Protein AF-W1X5Q2-F1 (afdb_monomer)

Mean predicted aligned error: 2.67 Å

Secondary structure (DSSP, 8-state):
-GGG-HHHHH-SEEEEEESHHHHHHHHHHHHHHT-EEEEEESS-SSSTTT-SEEEEE-TTS-EEEEEE-SS--B--

Solvent-accessible surface area (backbone atoms only — not comparable to full-atom values): 4538 Å² total; per-residue (Å²): 116,68,84,73,37,63,70,63,67,74,45,78,64,44,79,22,66,34,49,56,71,48,29,21,53,39,48,54,48,17,67,78,66,76,33,58,29,36,55,45,69,76,55,93,83,69,63,46,57,68,39,38,51,21,80,41,59,44,95,88,65,45,84,65,49,79,48,77,55,96,65,43,48,48,90,124

Nearest PDB structures (foldseek):
  8k1g-assembly1_A  TM=9.571E-01  e=1.391E-04  Klebsiella pneumoniae
  3uhj-assembly1_C  TM=9.305E-01  e=1.214E-04  Sinorhizobium meliloti
  5xn8-assembly1_A  TM=9.383E-01  e=1.490E-04  unidentified
  1ta9-assembly1_B  TM=8.918E-01  e=8.632E-05  Schizosaccharomyces pombe
  6csj-assembly2_B  TM=9.304E-01  e=3.871E-04  Heyndrickxia coagulans

Organism: NCBI:txid408170

Structure (mmCIF, N/CA/C/O backbone):
data_AF-W1X5Q2-F1
#
_entry.id   AF-W1X5Q2-F1
#
loop_
_atom_site.group_PDB
_atom_site.id
_atom_site.type_symbol
_atom_site.label_atom_id
_atom_site.label_alt_id
_atom_site.label_comp_id
_atom_site.label_asym_id
_atom_site.label_entity_id
_atom_site.label_seq_id
_atom_site.pdbx_PDB_ins_code
_atom_site.Cartn_x
_atom_site.Cartn_y
_atom_site.Cartn_z
_atom_site.occupancy
_atom_site.B_iso_or_equiv
_atom_site.auth_seq_id
_atom_site.auth_comp_id
_atom_site.auth_asym_id
_atom_site.auth_atom_id
_atom_site.pdbx_PDB_model_num
ATOM 1 N N . VAL A 1 1 ? -8.074 11.068 0.401 1.00 77.19 1 VAL A N 1
ATOM 2 C CA . VAL A 1 1 ? -9.330 10.832 -0.351 1.00 77.19 1 VAL A CA 1
ATOM 3 C C . VAL A 1 1 ? -9.984 9.538 0.118 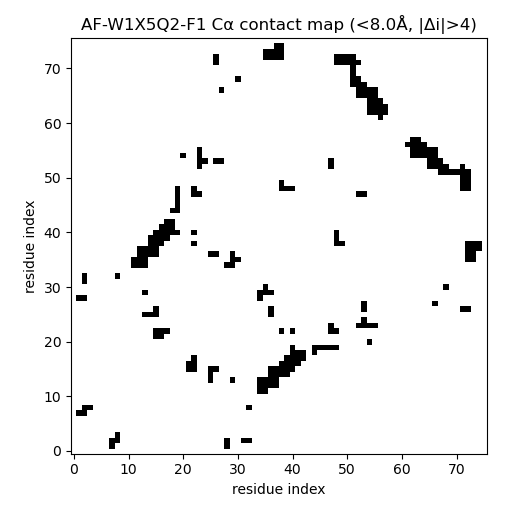1.00 77.19 1 VAL A C 1
ATOM 5 O O . VAL A 1 1 ? -11.022 9.628 0.754 1.00 77.19 1 VAL A O 1
ATOM 8 N N . LEU A 1 2 ? -9.338 8.374 -0.038 1.00 90.12 2 LEU A N 1
ATOM 9 C CA . LEU A 1 2 ? -9.888 7.082 0.417 1.00 90.12 2 LEU A CA 1
ATOM 10 C C . LEU A 1 2 ? -10.096 6.978 1.938 1.00 90.12 2 LEU A C 1
ATOM 12 O O . LEU A 1 2 ? -11.131 6.494 2.374 1.00 90.12 2 LEU A O 1
ATOM 16 N N . SER A 1 3 ? -9.183 7.520 2.750 1.00 90.75 3 SER A N 1
ATOM 17 C CA . SER A 1 3 ? -9.297 7.508 4.221 1.00 90.75 3 SER A CA 1
ATOM 18 C C . SER A 1 3 ? -10.517 8.255 4.781 1.00 90.75 3 SER A C 1
ATOM 20 O O . SER A 1 3 ? -10.870 8.080 5.944 1.00 90.75 3 SER A O 1
ATOM 22 N N . LYS A 1 4 ? -11.167 9.111 3.979 1.00 93.31 4 LYS A N 1
ATOM 23 C CA . LYS A 1 4 ? -12.378 9.836 4.390 1.00 93.31 4 LYS A CA 1
ATOM 24 C C . LYS A 1 4 ? -13.664 9.048 4.115 1.00 93.31 4 LYS A C 1
ATOM 26 O O . LYS A 1 4 ? -14.687 9.404 4.689 1.00 93.31 4 LYS A O 1
ATOM 31 N N . ASN A 1 5 ? -13.611 8.009 3.279 1.00 95.25 5 ASN A N 1
ATOM 32 C CA . ASN A 1 5 ? -14.763 7.187 2.914 1.00 95.25 5 ASN A CA 1
ATOM 33 C C . ASN A 1 5 ? -15.223 6.340 4.116 1.00 95.25 5 ASN A C 1
ATOM 35 O O . ASN A 1 5 ? -14.400 5.670 4.738 1.00 95.25 5 ASN A O 1
ATOM 39 N N . ASN A 1 6 ? -16.521 6.363 4.435 1.00 95.62 6 ASN A N 1
ATOM 40 C CA . ASN A 1 6 ? -17.080 5.624 5.571 1.00 95.62 6 ASN A CA 1
ATOM 41 C C . ASN A 1 6 ? -16.926 4.108 5.416 1.00 95.62 6 ASN A C 1
ATOM 43 O O . ASN A 1 6 ? -16.535 3.460 6.378 1.00 95.62 6 ASN A O 1
ATOM 47 N N . VAL A 1 7 ? -17.048 3.572 4.197 1.00 95.12 7 VAL A N 1
ATOM 48 C CA . VAL A 1 7 ? -16.821 2.141 3.924 1.00 95.12 7 VAL A CA 1
ATOM 49 C C . VAL A 1 7 ? -15.406 1.720 4.334 1.00 95.12 7 VAL A C 1
ATOM 51 O O . VAL A 1 7 ? -15.204 0.673 4.935 1.00 95.12 7 VAL A O 1
ATOM 54 N N . VAL A 1 8 ? -14.404 2.568 4.071 1.00 94.62 8 VAL A N 1
ATOM 55 C CA . VAL A 1 8 ? -13.009 2.304 4.466 1.00 94.62 8 VAL A CA 1
ATOM 56 C C . VAL A 1 8 ? -12.810 2.454 5.973 1.00 94.62 8 VAL A C 1
ATOM 58 O O . VAL A 1 8 ? -11.939 1.803 6.542 1.00 94.62 8 VAL A O 1
ATOM 61 N N . LYS A 1 9 ? -13.563 3.333 6.640 1.00 94.75 9 LYS A N 1
ATOM 62 C CA . LYS A 1 9 ? -13.472 3.506 8.096 1.00 94.75 9 LYS A CA 1
ATOM 63 C C . LYS A 1 9 ? -14.054 2.307 8.838 1.00 94.75 9 LYS A C 1
ATOM 65 O O . LYS A 1 9 ? -13.419 1.876 9.795 1.00 94.75 9 LYS A O 1
ATOM 70 N N . GLU A 1 10 ? -15.191 1.806 8.360 1.00 96.62 10 GLU A N 1
ATOM 71 C CA . GLU A 1 10 ? -15.967 0.695 8.925 1.00 96.62 10 GLU A CA 1
ATOM 72 C C . GLU A 1 10 ? -15.389 -0.686 8.593 1.00 96.62 10 GLU A C 1
ATOM 74 O O . GLU A 1 10 ? -15.654 -1.635 9.317 1.00 96.62 10 GLU A O 1
ATOM 79 N N . ALA A 1 11 ? -14.585 -0.816 7.533 1.00 96.44 11 ALA A N 1
ATOM 80 C CA . ALA A 1 11 ? -13.959 -2.088 7.177 1.00 96.44 11 ALA A CA 1
ATOM 81 C C . ALA A 1 11 ? -12.958 -2.576 8.239 1.00 96.44 11 ALA A C 1
ATOM 83 O O . ALA A 1 11 ? -12.134 -1.803 8.718 1.00 96.44 11 ALA A O 1
ATOM 84 N N . ASP A 1 12 ? -12.928 -3.876 8.519 1.00 95.88 12 ASP A N 1
ATOM 85 C CA . ASP A 1 12 ? -11.927 -4.463 9.422 1.00 95.88 12 ASP A CA 1
ATOM 86 C C . ASP A 1 12 ? -10.553 -4.642 8.746 1.00 95.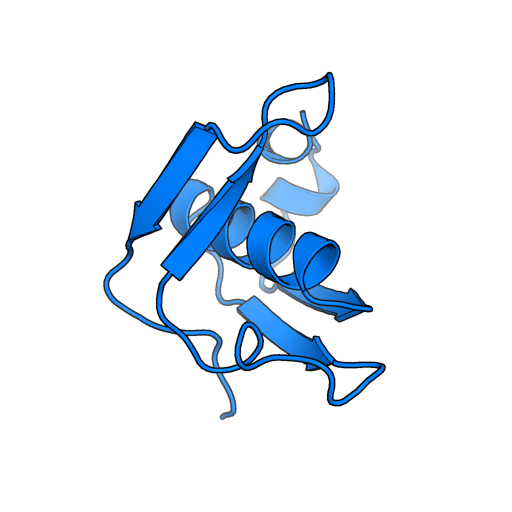88 12 ASP A C 1
ATOM 88 O O . ASP A 1 12 ? -9.497 -4.494 9.369 1.00 95.88 12 ASP A O 1
ATOM 92 N N . TYR A 1 13 ? -10.565 -4.930 7.440 1.00 95.69 13 TYR A N 1
ATOM 93 C CA . TYR A 1 13 ? -9.391 -5.307 6.650 1.00 95.69 13 TYR A CA 1
ATOM 94 C C . TYR A 1 13 ? -9.376 -4.626 5.279 1.00 95.69 13 TYR A C 1
ATOM 96 O O . TYR A 1 13 ? -10.414 -4.247 4.737 1.00 95.69 13 TYR A O 1
ATOM 104 N N . ILE A 1 14 ? -8.184 -4.509 4.689 1.00 96.38 14 ILE A N 1
ATOM 105 C CA . ILE A 1 14 ? -7.985 -4.023 3.319 1.00 96.38 14 ILE A CA 1
ATOM 106 C C . ILE A 1 14 ? -7.374 -5.144 2.475 1.00 96.38 14 ILE A C 1
ATOM 108 O O . ILE A 1 14 ? -6.294 -5.644 2.783 1.00 96.38 14 ILE A O 1
ATOM 112 N N . PHE A 1 15 ? -8.031 -5.490 1.370 1.00 97.12 15 PHE A N 1
ATOM 113 C CA . PHE A 1 15 ? -7.518 -6.431 0.374 1.00 97.12 15 PHE A CA 1
ATOM 114 C C . PHE A 1 15 ? -6.957 -5.642 -0.814 1.00 97.12 15 PHE A C 1
ATOM 116 O O . PHE A 1 15 ? -7.693 -4.996 -1.557 1.00 97.12 15 PHE A O 1
ATOM 123 N N . ALA A 1 16 ? -5.638 -5.659 -0.973 1.00 97.31 16 ALA A N 1
ATOM 124 C CA . ALA A 1 16 ? -4.924 -4.931 -2.009 1.00 97.31 16 ALA A CA 1
ATOM 125 C C . ALA A 1 16 ? -4.713 -5.824 -3.236 1.00 97.31 16 ALA A C 1
ATOM 127 O O . ALA A 1 16 ? -3.823 -6.672 -3.237 1.00 97.31 16 ALA A O 1
ATOM 128 N N . VAL A 1 17 ? -5.510 -5.627 -4.286 1.00 98.00 17 VAL A N 1
ATOM 129 C CA . VAL A 1 17 ? -5.452 -6.431 -5.518 1.00 98.00 17 VAL A CA 1
ATOM 130 C C . VAL A 1 17 ? -4.950 -5.571 -6.677 1.00 98.00 17 VAL A C 1
ATOM 132 O O . VAL A 1 17 ? -5.499 -4.501 -6.934 1.00 98.00 17 VAL A O 1
ATOM 135 N N . GLY A 1 18 ? -3.906 -6.013 -7.382 1.00 98.19 18 GLY A N 1
ATOM 136 C CA . GLY A 1 18 ? -3.395 -5.298 -8.558 1.00 98.19 18 GLY A CA 1
ATOM 137 C C . GLY A 1 18 ? -1.882 -5.396 -8.742 1.00 98.19 18 GLY A C 1
ATOM 138 O O . GLY A 1 18 ? -1.267 -6.389 -8.365 1.00 98.19 18 GLY A O 1
ATOM 139 N N . GLY A 1 19 ? -1.287 -4.388 -9.382 1.00 97.94 19 GLY A N 1
ATOM 140 C CA . GLY A 1 19 ? 0.170 -4.234 -9.493 1.00 97.94 19 GLY A CA 1
ATOM 141 C C . GLY A 1 19 ? 0.765 -3.388 -8.359 1.00 97.94 19 GLY A C 1
ATOM 142 O O . GLY A 1 19 ? 0.064 -2.980 -7.432 1.00 97.94 19 GLY A O 1
ATOM 143 N N . GLY A 1 20 ? 2.056 -3.051 -8.467 1.00 97.81 20 GLY A N 1
ATOM 144 C CA . GLY A 1 20 ? 2.799 -2.352 -7.405 1.00 97.81 20 GLY A CA 1
ATOM 145 C C . GLY A 1 20 ? 2.154 -1.051 -6.912 1.00 97.81 20 GLY A C 1
ATOM 146 O O . GLY A 1 20 ? 1.994 -0.877 -5.711 1.00 97.81 20 GLY A O 1
ATOM 147 N N . LYS A 1 21 ? 1.678 -0.177 -7.813 1.00 96.94 21 LYS A N 1
ATOM 148 C CA . LYS A 1 21 ? 1.023 1.089 -7.420 1.00 96.94 21 LYS A CA 1
ATOM 149 C C . LYS A 1 21 ? -0.256 0.875 -6.598 1.00 96.94 21 LYS A C 1
ATOM 151 O O . LYS A 1 21 ? -0.507 1.624 -5.655 1.00 96.94 21 LYS A O 1
ATOM 156 N N . ALA A 1 22 ? -1.058 -0.136 -6.940 1.00 97.44 22 ALA A N 1
ATOM 157 C CA . ALA A 1 22 ? -2.288 -0.455 -6.211 1.00 97.44 22 ALA A CA 1
ATOM 158 C C . ALA A 1 22 ? -1.972 -0.996 -4.807 1.00 97.44 22 ALA A C 1
ATOM 160 O O . ALA A 1 22 ? -2.585 -0.580 -3.819 1.00 97.44 22 ALA A O 1
ATOM 161 N N . ILE A 1 23 ? -0.966 -1.871 -4.722 1.00 98.06 23 ILE A N 1
ATOM 162 C CA . ILE A 1 23 ? -0.491 -2.445 -3.462 1.00 98.06 23 ILE A CA 1
ATOM 163 C C . ILE A 1 23 ? 0.102 -1.359 -2.559 1.00 98.06 23 ILE A C 1
ATOM 165 O O . ILE A 1 23 ? -0.329 -1.227 -1.418 1.00 98.06 23 ILE A O 1
ATOM 169 N N . ASP A 1 24 ? 1.010 -0.527 -3.066 1.00 97.94 24 ASP A N 1
ATOM 170 C CA . ASP A 1 24 ? 1.626 0.565 -2.302 1.00 97.94 24 ASP A CA 1
ATOM 171 C C . ASP A 1 24 ? 0.592 1.581 -1.798 1.00 97.94 24 ASP A C 1
ATOM 173 O O . ASP A 1 24 ? 0.615 1.989 -0.636 1.00 97.94 24 ASP A O 1
ATOM 177 N N . THR A 1 25 ? -0.395 1.928 -2.629 1.00 97.00 25 THR A N 1
ATOM 178 C CA . THR A 1 25 ? -1.503 2.801 -2.206 1.00 97.00 25 THR A CA 1
ATOM 179 C C . THR A 1 25 ? -2.276 2.193 -1.035 1.00 97.00 25 THR A C 1
ATOM 181 O O . THR A 1 25 ? -2.583 2.882 -0.059 1.00 97.00 25 THR A O 1
ATOM 184 N N . SER A 1 26 ? -2.570 0.895 -1.113 1.00 97.06 26 SER A N 1
ATOM 185 C CA . SER A 1 26 ? -3.337 0.178 -0.094 1.00 97.06 26 SER A CA 1
ATOM 186 C C . SER A 1 26 ? -2.550 0.001 1.204 1.00 97.06 26 SER A C 1
ATOM 188 O O . SER A 1 26 ? -3.109 0.209 2.278 1.00 97.06 26 SER A O 1
ATOM 190 N N . LYS A 1 27 ? -1.245 -0.298 1.125 1.00 96.81 27 LYS A N 1
ATOM 191 C CA . LYS A 1 27 ? -0.349 -0.361 2.291 1.00 96.81 27 LYS A CA 1
ATOM 192 C C . LYS A 1 27 ? -0.278 0.984 3.013 1.00 96.81 27 LYS A C 1
ATOM 194 O O . LYS A 1 27 ? -0.500 1.044 4.220 1.00 96.81 27 LYS A O 1
ATOM 199 N N . CYS A 1 28 ? -0.073 2.077 2.273 1.00 96.06 28 CYS A N 1
ATOM 200 C CA . CYS A 1 28 ? -0.077 3.423 2.847 1.00 96.06 28 CYS A CA 1
ATOM 201 C C . CYS A 1 28 ? -1.429 3.771 3.500 1.00 96.06 28 CYS A C 1
ATOM 203 O O . CYS A 1 28 ? -1.470 4.374 4.575 1.00 96.06 28 CYS A O 1
ATOM 205 N N . LEU A 1 29 ? -2.548 3.381 2.875 1.00 96.12 29 LEU A N 1
ATOM 206 C CA . LEU A 1 29 ? -3.885 3.574 3.439 1.00 96.12 29 LEU A CA 1
ATOM 207 C C . LEU A 1 29 ? -4.086 2.768 4.729 1.00 96.12 29 LEU A C 1
ATOM 209 O O . LEU A 1 29 ? -4.633 3.316 5.687 1.00 96.12 29 LEU A O 1
ATOM 213 N N . GLY A 1 30 ? -3.642 1.511 4.759 1.00 95.50 30 GLY A N 1
ATOM 214 C CA . GLY A 1 30 ? -3.717 0.635 5.926 1.00 95.50 30 GLY A CA 1
ATOM 215 C C . GLY A 1 30 ? -2.936 1.176 7.112 1.00 95.50 30 GLY A C 1
ATOM 216 O O . GLY A 1 30 ? -3.508 1.318 8.190 1.00 95.50 30 GLY A O 1
ATOM 217 N N . GLU A 1 31 ? -1.688 1.603 6.898 1.00 94.88 31 GLU A N 1
ATOM 218 C CA . GLU A 1 31 ? -0.866 2.210 7.953 1.00 94.88 31 GLU A CA 1
ATOM 219 C C . GLU A 1 31 ? -1.533 3.465 8.537 1.00 94.88 31 GLU A C 1
ATOM 221 O O . GLU A 1 31 ? -1.686 3.601 9.753 1.00 94.88 31 GLU A O 1
ATOM 226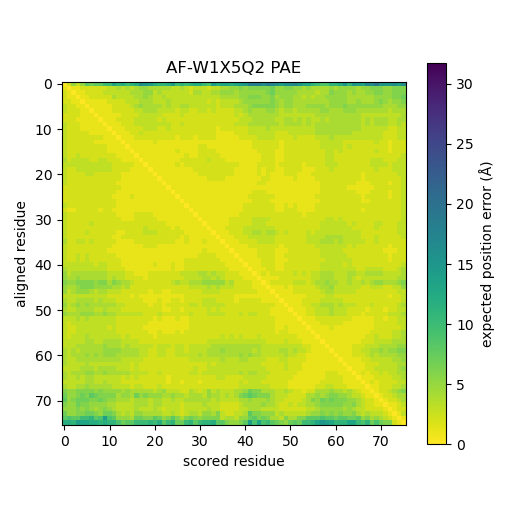 N N . LYS A 1 32 ? -2.013 4.366 7.670 1.00 92.62 32 LYS A N 1
ATOM 227 C CA . LYS A 1 32 ? -2.671 5.615 8.094 1.00 92.62 32 LYS A CA 1
ATOM 228 C C . LYS A 1 32 ? -4.021 5.389 8.7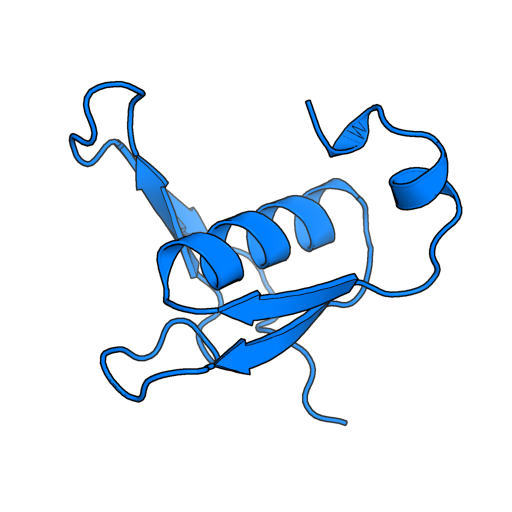68 1.00 92.62 32 LYS A C 1
ATOM 230 O O . LYS A 1 32 ? -4.418 6.189 9.608 1.00 92.62 32 LYS A O 1
ATOM 235 N N . SER A 1 33 ? -4.730 4.331 8.385 1.00 94.06 33 SER A N 1
ATOM 236 C CA . SER A 1 33 ? -6.068 4.012 8.901 1.00 94.06 33 SER A CA 1
ATOM 237 C C . SER A 1 33 ? -6.043 2.969 10.018 1.00 94.06 33 SER A C 1
ATOM 239 O O . SER A 1 33 ? -7.113 2.585 10.487 1.00 94.06 33 SER A O 1
ATOM 241 N N . LYS A 1 34 ? -4.846 2.507 10.413 1.00 93.38 34 LYS A N 1
ATOM 242 C CA . LYS A 1 34 ? -4.604 1.427 11.380 1.00 93.38 34 LYS A CA 1
ATOM 243 C C . LYS A 1 34 ? -5.389 0.152 11.062 1.00 93.38 34 LYS A C 1
ATOM 245 O O . LYS A 1 34 ? -6.003 -0.453 11.932 1.00 93.38 34 LYS A O 1
ATOM 250 N N . LYS A 1 35 ? -5.348 -0.250 9.789 1.00 93.56 35 LYS A N 1
ATOM 251 C CA . LYS A 1 35 ? -6.002 -1.452 9.258 1.00 93.56 35 LYS A CA 1
ATOM 252 C C . LYS A 1 35 ? -4.978 -2.420 8.693 1.00 93.56 35 LYS A C 1
ATOM 254 O O . LYS A 1 35 ? -4.042 -2.007 8.009 1.00 93.56 35 LYS A O 1
ATOM 259 N N . LYS A 1 36 ? -5.184 -3.712 8.951 1.00 94.69 36 LYS A N 1
ATOM 260 C CA . LYS A 1 36 ? -4.373 -4.781 8.360 1.00 94.69 36 LYS A CA 1
ATOM 261 C C . LYS A 1 36 ? -4.634 -4.857 6.853 1.00 94.69 36 LYS A C 1
ATOM 263 O O . LYS A 1 36 ? -5.779 -4.759 6.408 1.00 94.69 36 LYS A O 1
ATOM 268 N N . VAL A 1 37 ? -3.562 -5.034 6.085 1.00 96.69 37 VAL A N 1
ATOM 269 C CA . VAL A 1 37 ? -3.592 -5.106 4.619 1.00 96.69 37 VAL A CA 1
ATOM 270 C C . VAL A 1 37 ? -3.133 -6.487 4.179 1.00 96.69 37 VAL A C 1
ATOM 272 O O . VAL A 1 37 ? -2.070 -6.922 4.605 1.00 96.69 37 VAL A O 1
ATOM 275 N N . PHE A 1 38 ? -3.886 -7.131 3.293 1.00 97.56 38 PHE A N 1
ATOM 276 C CA . PHE A 1 38 ? -3.501 -8.369 2.613 1.00 97.56 38 PHE A CA 1
ATOM 277 C C . PHE A 1 38 ? -3.255 -8.071 1.134 1.00 97.56 38 PHE A C 1
ATOM 279 O O . PHE A 1 38 ? -4.097 -7.445 0.491 1.00 97.56 38 PHE A O 1
ATOM 286 N N . ALA A 1 39 ? -2.113 -8.486 0.586 1.00 97.06 39 ALA A N 1
ATOM 287 C CA . ALA A 1 39 ? -1.736 -8.189 -0.797 1.00 97.06 39 ALA A CA 1
ATOM 288 C C . ALA A 1 39 ? -1.942 -9.392 -1.732 1.00 97.06 39 ALA A C 1
ATOM 290 O O . ALA A 1 39 ? -1.474 -10.492 -1.450 1.00 97.06 39 ALA A O 1
ATOM 291 N N . PHE A 1 40 ? -2.580 -9.146 -2.879 1.00 97.25 40 PHE A N 1
ATOM 292 C CA . PHE A 1 40 ? -2.873 -10.109 -3.945 1.00 97.25 40 PHE A CA 1
ATOM 293 C C . PHE A 1 40 ? -2.325 -9.556 -5.269 1.00 97.25 40 PHE A C 1
ATOM 295 O O . PHE A 1 40 ? -3.058 -8.925 -6.044 1.00 97.25 40 PHE A O 1
ATOM 302 N N . PRO A 1 41 ? -1.012 -9.700 -5.519 1.00 97.31 41 PRO A N 1
ATOM 303 C CA . PRO A 1 41 ? -0.412 -9.235 -6.757 1.00 97.31 41 PRO A CA 1
ATOM 304 C C . PRO A 1 41 ? -0.994 -9.990 -7.954 1.00 97.31 41 PRO A C 1
ATOM 306 O O . PRO A 1 41 ? -1.066 -11.214 -7.966 1.00 97.31 41 PRO A O 1
ATOM 309 N N . THR A 1 42 ? -1.383 -9.242 -8.981 1.00 98.12 42 THR A N 1
ATOM 310 C CA . THR A 1 42 ? -1.913 -9.799 -10.245 1.00 98.12 42 THR A CA 1
ATOM 311 C C . THR A 1 42 ? -0.821 -10.042 -11.288 1.00 98.12 42 THR A C 1
ATOM 313 O O . THR A 1 42 ? -1.063 -10.680 -12.307 1.00 98.12 42 THR A O 1
ATOM 316 N N . ILE A 1 43 ? 0.392 -9.543 -11.030 1.00 97.44 43 ILE A N 1
ATOM 317 C CA . ILE A 1 43 ? 1.585 -9.742 -11.853 1.00 97.44 43 ILE A CA 1
ATOM 318 C C . ILE A 1 43 ? 2.832 -9.780 -10.962 1.00 97.44 43 ILE A C 1
ATOM 320 O O . ILE A 1 43 ? 2.946 -9.011 -10.007 1.00 97.44 43 ILE A O 1
ATOM 324 N N . ALA A 1 44 ? 3.790 -10.642 -11.298 1.00 97.19 44 ALA A N 1
ATOM 325 C CA . ALA A 1 44 ? 5.064 -10.784 -10.593 1.00 97.19 44 ALA A CA 1
ATOM 326 C C . ALA A 1 44 ? 6.150 -9.847 -11.165 1.00 97.19 44 ALA A C 1
ATOM 328 O O . ALA A 1 44 ? 7.185 -10.304 -11.639 1.00 97.19 44 ALA A O 1
ATOM 329 N N . SER A 1 45 ? 5.906 -8.531 -11.172 1.00 95.94 45 SER A N 1
ATOM 330 C CA . SER A 1 45 ? 6.842 -7.548 -11.754 1.00 95.94 45 SER A CA 1
ATOM 331 C C . SER A 1 45 ? 7.768 -6.867 -10.743 1.00 95.94 45 SER A C 1
ATOM 333 O O . SER A 1 45 ? 8.792 -6.311 -11.131 1.00 95.94 45 SER A O 1
ATOM 335 N N . ASN A 1 46 ? 7.411 -6.867 -9.455 1.00 95.56 46 ASN A N 1
ATOM 336 C CA . ASN A 1 46 ? 8.219 -6.296 -8.378 1.00 95.56 46 ASN A CA 1
ATOM 337 C C . ASN A 1 46 ? 7.834 -6.884 -7.008 1.00 95.56 46 ASN A C 1
ATOM 339 O O . ASN A 1 46 ? 6.910 -7.686 -6.888 1.00 95.56 46 ASN A O 1
ATOM 343 N N . CYS A 1 47 ? 8.546 -6.456 -5.966 1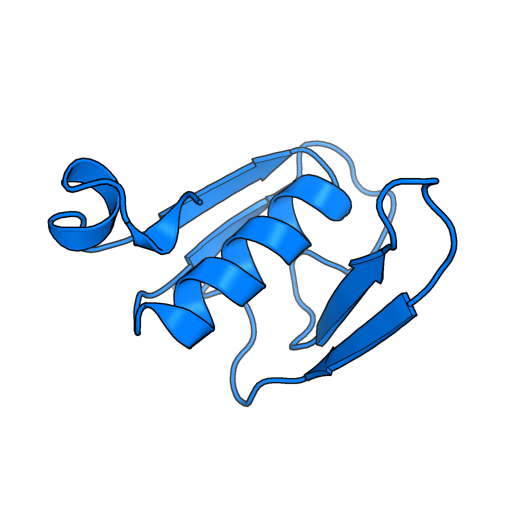.00 96.19 47 CYS A N 1
ATOM 344 C CA . CYS A 1 47 ? 8.422 -6.961 -4.600 1.00 96.19 47 CYS A CA 1
ATOM 345 C C . CYS A 1 47 ? 7.418 -6.203 -3.711 1.00 96.19 47 CYS A C 1
ATOM 347 O O . CYS A 1 47 ? 7.352 -6.482 -2.514 1.00 96.19 47 CYS A O 1
ATOM 349 N N . ALA A 1 48 ? 6.617 -5.272 -4.249 1.00 97.31 48 ALA A N 1
ATOM 350 C CA . ALA A 1 48 ? 5.734 -4.419 -3.443 1.00 97.31 48 ALA A CA 1
ATOM 351 C C . ALA A 1 48 ? 4.763 -5.208 -2.546 1.00 97.31 48 ALA A C 1
ATOM 353 O O . ALA A 1 48 ? 4.379 -4.716 -1.488 1.00 97.31 48 ALA A O 1
ATOM 354 N N . ALA A 1 49 ? 4.391 -6.435 -2.926 1.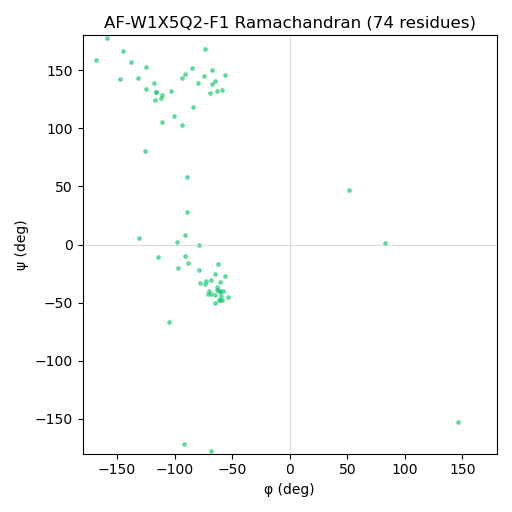00 96.50 49 ALA A N 1
ATOM 355 C CA . ALA A 1 49 ? 3.526 -7.297 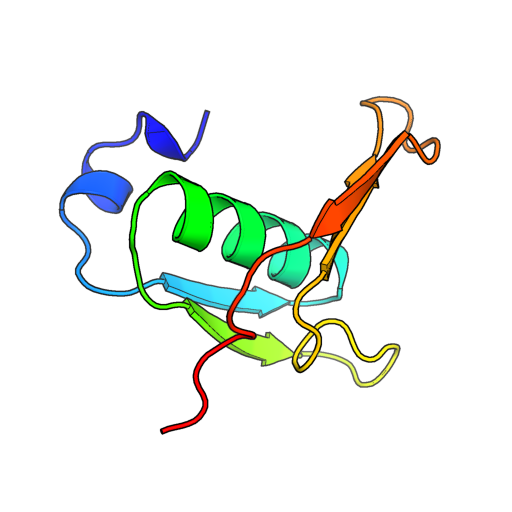-2.121 1.00 96.50 49 ALA A CA 1
ATOM 356 C C . ALA A 1 49 ? 4.105 -7.636 -0.735 1.00 96.50 49 ALA A C 1
ATOM 358 O O . ALA A 1 49 ? 3.333 -7.759 0.208 1.00 96.50 49 ALA A O 1
ATOM 359 N N . CYS A 1 50 ? 5.433 -7.734 -0.599 1.00 95.38 50 CYS A N 1
ATOM 360 C CA . CYS A 1 50 ? 6.081 -8.251 0.614 1.00 95.38 50 CYS A CA 1
ATOM 361 C C . CYS A 1 50 ? 6.911 -7.200 1.368 1.00 95.38 50 CYS A C 1
ATOM 363 O O . CYS A 1 50 ? 7.362 -7.454 2.482 1.00 95.38 50 CYS A O 1
ATOM 365 N N . THR A 1 51 ? 7.161 -6.028 0.778 1.00 96.50 51 THR A N 1
ATOM 366 C CA . THR A 1 51 ? 8.000 -4.997 1.405 1.00 96.50 51 THR A CA 1
ATOM 367 C C . THR A 1 51 ? 7.220 -4.098 2.364 1.00 96.50 51 THR A C 1
ATOM 369 O O . THR A 1 51 ? 6.037 -3.802 2.173 1.00 96.50 51 THR A O 1
ATOM 372 N N . ASN A 1 52 ? 7.925 -3.562 3.357 1.00 96.19 52 ASN A N 1
ATOM 373 C CA . ASN A 1 52 ? 7.428 -2.571 4.314 1.00 96.19 52 ASN A CA 1
ATOM 374 C C . ASN A 1 52 ? 7.628 -1.110 3.843 1.00 96.19 52 ASN A C 1
ATOM 376 O O . ASN A 1 52 ? 7.783 -0.191 4.648 1.00 96.19 52 ASN A O 1
ATOM 380 N N . VAL A 1 53 ? 7.651 -0.896 2.525 1.00 97.31 53 VAL A N 1
ATOM 381 C CA . VAL A 1 53 ? 7.787 0.423 1.892 1.00 97.31 53 VAL A CA 1
ATOM 382 C C . VAL A 1 53 ? 6.734 0.595 0.809 1.00 97.31 53 VAL A C 1
ATOM 384 O O . VAL A 1 53 ? 6.396 -0.361 0.117 1.00 97.31 53 VAL A O 1
ATOM 387 N N . SER A 1 54 ? 6.201 1.804 0.661 1.00 97.69 54 SER A N 1
ATOM 388 C CA . SER A 1 54 ? 5.365 2.206 -0.475 1.00 97.69 54 SER A CA 1
ATOM 389 C C . SER A 1 54 ? 6.054 3.303 -1.268 1.00 97.69 54 SER A C 1
ATOM 391 O O . SER A 1 54 ? 6.509 4.281 -0.679 1.00 97.69 54 SER A O 1
ATOM 393 N N . ILE A 1 55 ? 6.136 3.165 -2.591 1.00 97.81 55 ILE A N 1
ATOM 394 C CA . ILE A 1 55 ? 6.721 4.205 -3.438 1.00 97.81 55 ILE A CA 1
ATOM 395 C C . ILE A 1 55 ? 5.658 5.253 -3.752 1.00 97.81 55 ILE A C 1
ATOM 397 O O . ILE A 1 55 ? 4.629 4.958 -4.365 1.00 97.81 55 ILE A O 1
ATOM 401 N N . MET A 1 56 ? 5.912 6.488 -3.327 1.00 97.31 56 MET A N 1
ATOM 402 C CA . MET A 1 56 ? 5.017 7.614 -3.546 1.00 97.31 56 MET A CA 1
ATOM 403 C C . MET A 1 56 ? 5.408 8.358 -4.818 1.00 97.31 56 MET A C 1
ATOM 405 O O . MET A 1 56 ? 6.588 8.541 -5.126 1.00 97.31 56 MET A O 1
ATOM 409 N N . TYR A 1 57 ? 4.393 8.834 -5.529 1.00 97.44 57 TYR A N 1
ATOM 410 C CA . TYR A 1 57 ? 4.542 9.582 -6.771 1.00 97.44 57 TYR A CA 1
ATOM 411 C C . TYR A 1 57 ? 3.827 10.926 -6.656 1.00 97.44 57 TYR A C 1
ATOM 413 O O . TYR A 1 57 ? 2.849 11.063 -5.913 1.00 97.44 57 TYR A O 1
ATOM 421 N N . ASN A 1 58 ? 4.308 11.909 -7.407 1.00 97.06 58 ASN A N 1
ATOM 422 C CA . ASN A 1 58 ? 3.558 13.127 -7.683 1.00 97.06 58 ASN A CA 1
ATOM 423 C C . ASN A 1 58 ? 2.431 12.837 -8.690 1.00 97.06 58 ASN A C 1
ATOM 425 O O . ASN A 1 58 ? 2.383 11.773 -9.312 1.00 97.06 58 ASN A O 1
ATOM 429 N N . ASN A 1 59 ? 1.511 13.789 -8.868 1.00 95.44 59 ASN A N 1
ATOM 430 C CA . ASN A 1 59 ? 0.376 13.626 -9.788 1.00 95.44 59 ASN A CA 1
ATOM 431 C C . ASN A 1 59 ? 0.804 13.505 -11.262 1.00 95.44 59 ASN A C 1
ATOM 433 O O . ASN A 1 59 ? 0.087 12.897 -12.049 1.00 95.44 59 ASN A O 1
ATOM 437 N N . ASP A 1 60 ? 1.967 14.049 -11.623 1.00 97.19 60 ASP A N 1
ATOM 438 C CA . ASP A 1 60 ? 2.585 13.905 -12.949 1.00 97.19 60 ASP A CA 1
ATOM 439 C C . ASP A 1 60 ? 3.291 12.547 -13.143 1.00 97.19 60 ASP A C 1
ATOM 441 O O . ASP A 1 60 ? 3.842 12.269 -14.205 1.00 97.19 60 ASP A O 1
ATOM 445 N N . GLY A 1 61 ? 3.272 11.684 -12.123 1.00 96.06 61 GLY A N 1
ATOM 446 C CA . GLY A 1 61 ? 3.896 10.367 -12.141 1.00 96.06 61 GLY A CA 1
ATOM 447 C C . GLY A 1 61 ? 5.391 10.366 -11.833 1.00 96.06 61 GLY A C 1
ATOM 448 O O . GLY A 1 61 ? 5.981 9.284 -11.810 1.00 96.06 61 GLY A O 1
ATOM 449 N N . THR A 1 62 ? 6.005 11.521 -11.559 1.00 98.19 62 THR A N 1
ATOM 450 C CA . THR A 1 62 ? 7.401 11.580 -11.116 1.00 98.19 62 THR A CA 1
ATOM 451 C C . THR A 1 62 ? 7.557 10.974 -9.725 1.00 98.19 62 THR A C 1
ATOM 453 O O . THR A 1 62 ? 6.633 10.977 -8.902 1.00 98.19 62 THR A O 1
ATOM 456 N N . PHE A 1 63 ? 8.735 10.409 -9.464 1.00 97.81 63 PHE A N 1
ATOM 457 C CA . PHE A 1 63 ? 9.082 9.901 -8.143 1.00 97.81 63 PHE A CA 1
ATOM 45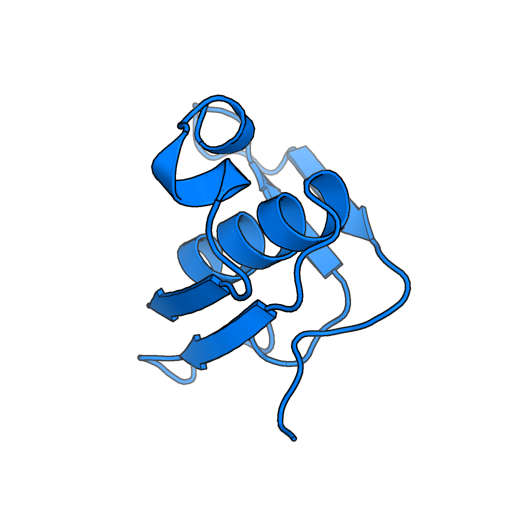8 C C . PHE A 1 63 ? 9.001 11.028 -7.110 1.00 97.81 63 PHE A C 1
ATOM 460 O O . PHE A 1 63 ? 9.529 12.117 -7.334 1.00 97.81 63 PHE A O 1
ATOM 467 N N . LYS A 1 64 ? 8.355 10.748 -5.977 1.00 97.94 64 LYS A N 1
ATOM 468 C CA . LYS A 1 64 ? 8.282 11.680 -4.856 1.00 97.94 64 LYS A CA 1
ATOM 469 C C . LYS A 1 64 ? 9.206 11.246 -3.726 1.00 97.94 64 LYS A C 1
ATOM 471 O O . LYS A 1 64 ? 10.169 11.938 -3.426 1.00 97.94 64 LYS A O 1
ATOM 476 N N . GLU A 1 65 ? 8.895 10.119 -3.092 1.00 98.00 65 GLU A N 1
ATOM 477 C CA . GLU A 1 65 ? 9.629 9.611 -1.930 1.00 98.00 65 GLU A CA 1
ATOM 478 C C . GLU A 1 65 ? 9.226 8.161 -1.609 1.00 98.00 65 GLU A C 1
ATOM 480 O O . GLU A 1 65 ? 8.130 7.724 -1.982 1.00 98.00 65 GLU A O 1
ATOM 485 N N . PRO A 1 66 ? 10.063 7.398 -0.891 1.00 97.81 66 PRO A N 1
ATOM 486 C CA . PRO A 1 66 ? 9.632 6.165 -0.251 1.00 97.81 66 PRO A CA 1
ATOM 487 C C . PRO A 1 66 ? 8.887 6.471 1.059 1.00 97.81 66 PRO A C 1
ATOM 489 O O . PRO A 1 66 ? 9.308 7.306 1.855 1.00 97.81 66 PRO A O 1
ATOM 492 N N . TYR A 1 67 ? 7.802 5.749 1.322 1.00 97.19 67 TYR A N 1
ATOM 493 C CA . TYR A 1 67 ? 7.068 5.797 2.584 1.00 97.19 67 TYR A CA 1
ATOM 494 C C . TYR A 1 67 ? 7.257 4.478 3.336 1.00 97.19 67 TYR A C 1
ATOM 496 O O . TYR A 1 67 ? 6.694 3.455 2.943 1.00 97.19 67 TYR A O 1
ATOM 504 N N . PHE A 1 68 ? 8.071 4.497 4.392 1.00 96.88 68 PHE A N 1
ATOM 505 C CA . PHE A 1 68 ? 8.398 3.319 5.200 1.00 96.88 68 PHE A CA 1
ATOM 506 C C . PHE A 1 68 ? 7.433 3.143 6.373 1.00 96.88 68 PHE A C 1
ATOM 508 O O . PHE A 1 68 ? 6.968 4.116 6.965 1.00 96.88 68 PHE A O 1
ATOM 515 N N . PHE A 1 69 ? 7.169 1.891 6.731 1.00 94.06 69 PHE A N 1
ATOM 516 C CA . PHE A 1 69 ? 6.352 1.516 7.884 1.00 94.06 69 PHE A CA 1
ATOM 517 C C . PHE A 1 69 ? 6.889 0.232 8.530 1.00 94.06 69 PHE A C 1
ATOM 519 O O . PHE A 1 69 ? 7.770 -0.439 7.990 1.00 94.06 69 PHE A O 1
ATOM 526 N N . LEU A 1 70 ? 6.415 -0.080 9.739 1.00 90.00 70 LEU A N 1
ATOM 527 C CA . LEU A 1 70 ? 7.032 -1.111 10.579 1.00 90.00 70 LEU A CA 1
ATOM 528 C C . LEU A 1 70 ? 6.748 -2.538 10.088 1.00 90.00 70 LEU A C 1
ATOM 530 O O . LEU A 1 70 ? 7.611 -3.406 10.200 1.00 90.00 70 LEU A O 1
ATOM 534 N N . HIS A 1 71 ? 5.562 -2.778 9.527 1.00 89.56 71 HIS A N 1
ATOM 535 C CA . HIS A 1 71 ? 5.108 -4.117 9.155 1.00 89.56 71 HIS A CA 1
ATOM 536 C C . HIS A 1 71 ? 4.703 -4.189 7.679 1.00 89.56 71 HIS A C 1
ATOM 538 O O . HIS A 1 71 ? 3.967 -3.318 7.218 1.00 89.56 71 HIS A O 1
ATOM 544 N N . PRO A 1 72 ? 5.139 -5.210 6.920 1.00 91.62 72 PRO A N 1
ATOM 545 C CA . PRO A 1 72 ? 4.662 -5.422 5.556 1.00 91.62 72 PRO A CA 1
ATOM 546 C C . PRO A 1 72 ? 3.180 -5.840 5.541 1.00 91.62 72 PRO A C 1
ATOM 548 O O . PRO A 1 72 ? 2.524 -5.924 6.583 1.00 91.62 72 PRO A O 1
ATOM 551 N N . ALA A 1 73 ? 2.644 -6.110 4.348 1.00 91.62 73 ALA A N 1
ATOM 552 C CA . ALA A 1 73 ? 1.325 -6.725 4.231 1.00 91.62 73 ALA A CA 1
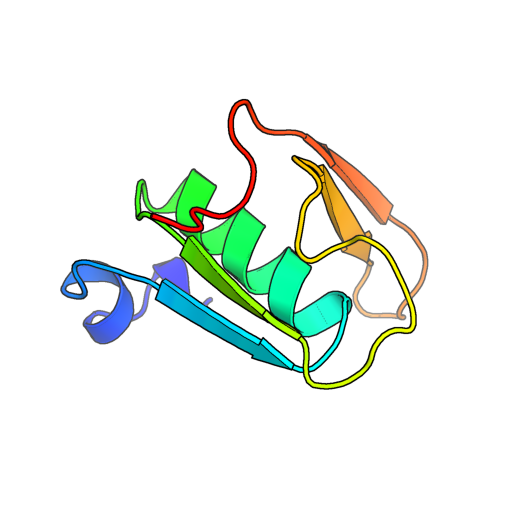ATOM 553 C C . ALA A 1 73 ? 1.270 -8.059 5.005 1.00 91.62 73 ALA A C 1
ATOM 555 O O . ALA A 1 73 ? 2.258 -8.788 5.099 1.00 91.62 73 ALA A O 1
ATOM 556 N N . ALA A 1 74 ? 0.107 -8.357 5.580 1.00 91.25 74 ALA A N 1
ATOM 557 C CA . ALA A 1 74 ? -0.160 -9.615 6.253 1.00 91.25 74 ALA A CA 1
ATOM 558 C C . ALA A 1 74 ? -0.355 -10.739 5.227 1.00 91.25 74 ALA A C 1
ATOM 560 O O . ALA A 1 74 ? -0.935 -10.534 4.156 1.00 91.25 74 ALA A O 1
ATOM 561 N N . HIS A 1 75 ? 0.104 -11.934 5.592 1.00 84.75 75 HIS A N 1
ATOM 562 C CA . HIS A 1 75 ? -0.023 -13.152 4.788 1.00 84.75 75 HIS A CA 1
ATOM 563 C C . HIS A 1 75 ? -0.573 -14.345 5.595 1.00 84.75 75 HIS A C 1
ATOM 565 O O . HIS A 1 75 ? -0.640 -15.452 5.067 1.00 84.75 75 HIS A O 1
ATOM 571 N N . THR A 1 76 ? -0.974 -14.108 6.851 1.00 79.75 76 THR A N 1
ATOM 572 C CA . THR A 1 76 ? -1.579 -15.062 7.799 1.00 79.75 76 THR A CA 1
ATOM 573 C C . THR A 1 76 ? -2.502 -14.329 8.758 1.00 79.75 76 THR A C 1
ATOM 575 O O . THR A 1 76 ? -2.109 -13.210 9.175 1.00 79.75 76 THR A O 1
#

pLDDT: mean 95.32, std 3.71, range [77.19, 98.19]

Foldseek 3Di:
DQLVDVVLLPDQAAEQEEAQLSLLVRLVSCVVSVHAYQYDYPDPPDDSRADQWHFDADPVRHGDDIDGDDHHHDDD

Radius of gyration: 11.98 Å; Cα contacts (8 Å, |Δi|>4): 132; chains: 1; bounding box: 27×29×24 Å

Sequence (76 aa):
VLSKNNVVKEADYIFAVGGGKAIDTSKCLGEKSKKKVFAFPTIASNCAACTNVSIMYNNDGTFKEPYFFLHPAAHT

InterPro domains:
  IPR001670 Alcohol dehydrogenase, iron-type/glycerol dehydrogenase GldA [PF00465] (10-68)
  IPR016205 Glycerol dehydrogenase [PTHR43616] (5-70)